Protein AF-A0A661VJP0-F1 (afdb_monomer_lite)

Sequence (105 aa):
VYRAIHLKDEIEARGYPVIEAYPHATKVALFGRSIPPKTTAAGILFLKERLAQLMPNLIPYLPRFNHDLCDALLAAYTAYAYTRDEVESIGDPDEGLIIIPTPLT

Foldseek 3Di:
DVVVVVVCVVCVVVVDDDAAEDLVVQCCQAPNDPAPPLQDPVNLVVLLVSCCVVPVVCNVVSVPDGSVNSSVVSRVVLVVCVVVVQWDWDDDVVVHTHIYGHYDD

Secondary structure (DSSP, 8-state):
-HHHHHHHHHHHTTT----EE-HHHHHHHHH-S----TTSHHHHHHHHHHHHHH-GGGGGGGGG--HHHHHHHHHHHHHHHHTTT-EEEEEETTTEEEEEEPP--

Radius of gyration: 14.54 Å; chains: 1; bounding box: 34×32×32 Å

pLDDT: mean 92.21, std 6.96, range [52.78, 97.12]

Structure (mmCIF, N/CA/C/O backbone):
data_AF-A0A661VJP0-F1
#
_entry.id   AF-A0A661VJP0-F1
#
loop_
_atom_site.group_PDB
_atom_site.id
_atom_site.type_symbol
_atom_site.label_atom_id
_atom_site.label_alt_id
_atom_site.label_comp_id
_atom_site.label_asym_id
_atom_site.label_entity_id
_atom_site.label_seq_id
_atom_site.pdbx_PDB_ins_code
_atom_site.Cartn_x
_atom_site.Cartn_y
_atom_site.Cartn_z
_atom_site.occupancy
_atom_site.B_iso_or_equiv
_atom_site.auth_seq_id
_atom_site.auth_comp_id
_atom_site.auth_asym_id
_atom_site.auth_atom_id
_atom_site.pdbx_PDB_model_num
ATOM 1 N N . VAL A 1 1 ? -15.555 1.947 -7.395 1.00 62.12 1 VAL A N 1
ATOM 2 C CA . VAL A 1 1 ? -16.092 2.675 -6.225 1.00 62.12 1 VAL A CA 1
ATOM 3 C C . VAL A 1 1 ? -17.162 1.850 -5.510 1.00 62.12 1 VAL A C 1
ATOM 5 O O . VAL A 1 1 ? -16.821 1.265 -4.497 1.00 62.12 1 VAL A O 1
ATOM 8 N N . TYR A 1 2 ? -18.362 1.633 -6.068 1.00 73.19 2 TYR A N 1
ATOM 9 C CA . TYR A 1 2 ? -19.440 0.874 -5.390 1.00 73.19 2 TYR A CA 1
ATOM 10 C C . TYR A 1 2 ? -19.065 -0.531 -4.888 1.00 73.19 2 TYR A C 1
ATOM 12 O O . TYR A 1 2 ? -19.397 -0.893 -3.766 1.00 73.19 2 TYR A O 1
ATOM 20 N N . ARG A 1 3 ? -18.304 -1.305 -5.675 1.00 83.06 3 ARG A N 1
ATOM 21 C CA . ARG A 1 3 ? -17.816 -2.630 -5.249 1.00 83.06 3 ARG A CA 1
ATOM 22 C C . ARG A 1 3 ? -16.889 -2.566 -4.029 1.00 83.06 3 ARG A C 1
ATOM 24 O O . ARG A 1 3 ? -16.911 -3.474 -3.211 1.00 83.06 3 ARG A O 1
ATOM 31 N N . ALA A 1 4 ? -16.056 -1.530 -3.937 1.00 81.25 4 ALA A N 1
ATOM 32 C CA . ALA A 1 4 ? -15.117 -1.375 -2.830 1.00 81.25 4 ALA A CA 1
ATOM 33 C C . ALA A 1 4 ? -15.834 -0.923 -1.550 1.00 81.25 4 ALA A C 1
ATOM 35 O O . ALA A 1 4 ? -15.502 -1.419 -0.484 1.00 81.25 4 ALA A O 1
ATOM 36 N N . ILE A 1 5 ? -16.853 -0.064 -1.676 1.00 85.12 5 ILE A N 1
ATOM 37 C CA . ILE A 1 5 ? -17.708 0.358 -0.555 1.00 85.12 5 ILE A CA 1
ATOM 38 C C . ILE A 1 5 ? -18.441 -0.851 0.033 1.00 85.12 5 ILE A C 1
ATOM 40 O O . ILE A 1 5 ? -18.312 -1.123 1.215 1.00 85.12 5 ILE A O 1
ATOM 44 N N . HIS A 1 6 ? -19.099 -1.658 -0.804 1.00 91.56 6 HIS A N 1
ATOM 45 C CA . HIS A 1 6 ? -19.786 -2.858 -0.318 1.00 91.56 6 HIS A CA 1
ATOM 46 C C . HIS A 1 6 ? -18.826 -3.863 0.338 1.00 91.56 6 HIS A C 1
ATOM 48 O O . HIS A 1 6 ? -19.150 -4.479 1.347 1.00 91.56 6 HIS A O 1
ATOM 54 N N . LEU A 1 7 ? -17.626 -4.032 -0.229 1.00 91.31 7 LEU A N 1
ATOM 55 C CA . LEU A 1 7 ? -16.610 -4.905 0.353 1.00 91.31 7 LEU A CA 1
ATOM 56 C C . LEU A 1 7 ? -16.120 -4.383 1.710 1.00 91.31 7 LEU A C 1
ATOM 58 O O . LEU A 1 7 ? -15.892 -5.185 2.611 1.00 91.31 7 LEU A O 1
ATOM 62 N N . LYS A 1 8 ? -15.964 -3.062 1.858 1.00 91.44 8 LYS A N 1
ATOM 63 C CA . LYS A 1 8 ? -15.662 -2.429 3.144 1.00 91.44 8 LYS A CA 1
ATOM 64 C C . LYS A 1 8 ? -16.753 -2.773 4.156 1.00 91.44 8 LYS A C 1
ATOM 66 O O . LYS A 1 8 ? -16.424 -3.357 5.182 1.00 91.44 8 LYS A O 1
ATOM 71 N N . ASP A 1 9 ? -18.016 -2.515 3.823 1.00 93.31 9 ASP A N 1
ATOM 72 C CA . ASP A 1 9 ? -19.147 -2.762 4.723 1.00 93.31 9 ASP A CA 1
ATOM 73 C C . ASP A 1 9 ? -19.208 -4.238 5.163 1.00 93.31 9 ASP A C 1
ATOM 75 O O . ASP A 1 9 ? -19.395 -4.538 6.340 1.00 93.31 9 ASP A O 1
ATOM 79 N N . GLU A 1 10 ? -18.980 -5.184 4.243 1.00 95.50 10 GLU A N 1
ATOM 80 C CA . GLU A 1 10 ? -18.931 -6.619 4.559 1.00 95.50 10 GLU A CA 1
ATOM 81 C C . GLU A 1 10 ? -17.772 -7.006 5.489 1.00 95.50 10 GLU A C 1
ATOM 83 O O . GLU A 1 10 ? -17.924 -7.907 6.320 1.00 95.50 10 GLU A O 1
ATOM 88 N N . ILE A 1 11 ? -16.599 -6.391 5.324 1.00 94.50 11 ILE A N 1
ATOM 89 C CA . ILE A 1 11 ? -15.414 -6.669 6.145 1.00 94.50 11 ILE A CA 1
ATOM 90 C C . ILE A 1 11 ? -15.580 -6.044 7.536 1.00 94.50 11 ILE A C 1
ATOM 92 O O . ILE A 1 11 ? -15.317 -6.715 8.538 1.00 94.50 11 ILE A O 1
ATOM 96 N N . GLU A 1 12 ? -16.087 -4.814 7.608 1.00 95.06 12 GLU A N 1
ATOM 97 C CA . GLU A 1 12 ? -16.389 -4.121 8.864 1.00 95.06 12 GLU A CA 1
ATOM 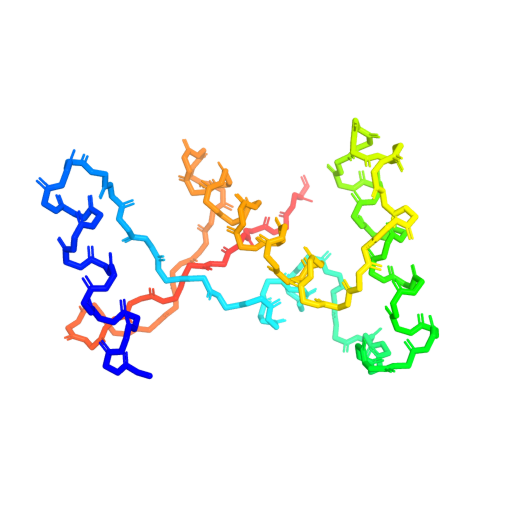98 C C . GLU A 1 12 ? -17.495 -4.838 9.646 1.00 95.06 12 GLU A C 1
ATOM 100 O O . GLU A 1 12 ? -17.360 -5.040 10.852 1.00 95.06 12 GLU A O 1
ATOM 105 N N . ALA A 1 13 ? -18.534 -5.342 8.969 1.00 96.38 13 ALA A N 1
ATOM 106 C CA . ALA A 1 13 ? -19.588 -6.147 9.590 1.00 96.38 13 ALA A CA 1
ATOM 107 C C . ALA A 1 13 ? -19.069 -7.454 10.220 1.00 96.38 13 ALA A C 1
ATOM 109 O O . ALA A 1 13 ? -19.717 -8.018 11.103 1.00 96.38 13 ALA A O 1
ATOM 110 N N . ARG A 1 14 ? -17.893 -7.942 9.800 1.00 96.69 14 ARG A N 1
ATOM 111 C CA . ARG A 1 14 ? -17.203 -9.093 10.412 1.00 96.69 14 ARG A CA 1
ATOM 112 C C . ARG A 1 14 ? -16.288 -8.699 11.579 1.00 96.69 14 ARG A C 1
ATOM 114 O O . ARG A 1 14 ? -15.648 -9.576 12.153 1.00 96.69 14 ARG A O 1
ATOM 121 N N . GLY A 1 15 ? -16.227 -7.416 11.935 1.00 96.25 15 GLY A N 1
ATOM 122 C CA . GLY A 1 15 ? -15.437 -6.894 13.050 1.00 96.25 15 GLY A CA 1
ATOM 123 C C . GLY A 1 15 ? -13.984 -6.570 12.704 1.00 96.25 15 GLY A C 1
ATOM 124 O O . GLY A 1 15 ? -13.178 -6.393 13.616 1.00 96.25 15 GLY A O 1
ATOM 125 N N . TYR A 1 16 ? -13.629 -6.501 11.418 1.00 93.81 16 TYR A N 1
ATOM 126 C CA . TYR A 1 16 ? -12.284 -6.111 11.001 1.00 93.81 16 TYR A CA 1
ATOM 127 C C . TYR A 1 16 ? -12.226 -4.614 10.687 1.00 93.81 16 TYR A C 1
ATOM 129 O O . TYR A 1 16 ? -13.057 -4.134 9.915 1.00 93.81 16 TYR A O 1
ATOM 137 N N . PRO A 1 17 ? -11.236 -3.875 11.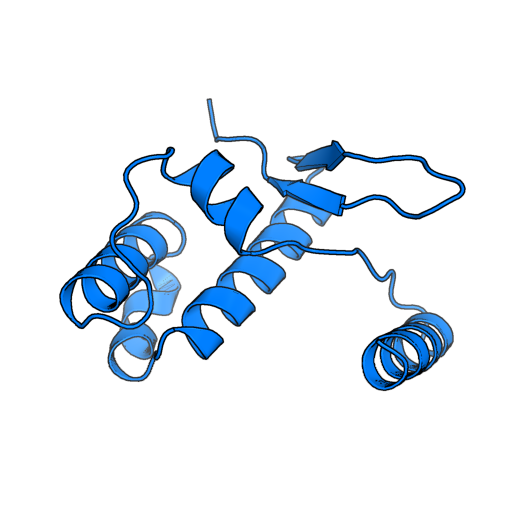220 1.00 92.50 17 PRO A N 1
ATOM 138 C CA . PRO A 1 17 ? -11.022 -2.494 10.815 1.00 92.50 17 PRO A CA 1
ATOM 139 C C . PRO A 1 17 ? -10.595 -2.446 9.345 1.00 92.50 17 PRO A C 1
ATOM 141 O O . PRO A 1 17 ? -9.735 -3.219 8.910 1.00 92.50 17 PRO A O 1
ATOM 144 N N . VAL A 1 18 ? -11.182 -1.523 8.585 1.00 93.56 18 VAL A N 1
ATOM 145 C CA . VAL A 1 18 ? -10.814 -1.268 7.192 1.00 93.56 18 VAL A CA 1
ATOM 146 C C . VAL A 1 18 ? -10.123 0.083 7.104 1.00 93.56 18 VAL A C 1
ATOM 148 O O . VAL A 1 18 ? -10.641 1.093 7.570 1.00 93.56 18 VAL A O 1
ATOM 151 N N . ILE A 1 19 ? -8.953 0.093 6.472 1.00 94.88 19 ILE A N 1
ATOM 152 C CA . ILE A 1 19 ? -8.218 1.312 6.141 1.00 94.88 19 ILE A CA 1
ATOM 153 C C . ILE A 1 19 ? -8.191 1.503 4.628 1.00 94.88 19 ILE A C 1
ATOM 155 O O . ILE A 1 19 ? -8.161 0.529 3.869 1.00 94.88 19 ILE A O 1
ATOM 159 N N . GLU A 1 20 ? -8.149 2.754 4.181 1.00 94.25 20 GLU A N 1
ATOM 160 C CA . GLU A 1 20 ? -7.908 3.056 2.777 1.00 94.25 20 GLU A CA 1
ATOM 161 C C . GLU A 1 20 ? -6.402 3.126 2.513 1.00 94.25 20 GLU A C 1
ATOM 163 O O . GLU A 1 20 ? -5.687 3.950 3.078 1.00 94.25 20 GLU A O 1
ATOM 168 N N . ALA A 1 21 ? -5.908 2.243 1.645 1.00 95.06 21 ALA A N 1
ATOM 169 C CA . ALA A 1 21 ? -4.523 2.249 1.195 1.00 95.06 21 ALA A CA 1
ATOM 170 C C . ALA A 1 21 ? -4.440 2.771 -0.241 1.00 95.06 21 ALA A C 1
ATOM 172 O O . ALA A 1 21 ? -5.226 2.376 -1.105 1.00 95.06 21 ALA A O 1
ATOM 173 N N . TYR A 1 22 ? -3.423 3.585 -0.527 1.00 94.38 22 TYR A N 1
ATOM 174 C CA . TYR A 1 22 ? -3.168 4.098 -1.871 1.00 94.38 22 TYR A CA 1
ATOM 175 C C . TYR A 1 22 ? -1.776 3.669 -2.364 1.00 94.38 22 TYR A C 1
ATOM 177 O O . TYR A 1 22 ? -0.789 4.372 -2.124 1.00 94.38 22 TYR A O 1
ATOM 185 N N . PRO A 1 23 ? -1.663 2.532 -3.089 1.00 93.50 23 PRO A N 1
ATOM 186 C CA . PRO A 1 23 ? -0.373 1.927 -3.426 1.00 93.50 23 PRO A CA 1
ATOM 187 C C . PRO A 1 23 ? 0.600 2.866 -4.136 1.00 93.50 23 PRO A C 1
ATOM 189 O O . PRO A 1 23 ? 1.807 2.740 -3.963 1.00 93.50 23 PRO A O 1
ATOM 192 N N . HIS A 1 24 ? 0.111 3.818 -4.936 1.00 92.25 24 HIS A N 1
ATOM 193 C CA . HIS A 1 24 ? 0.996 4.790 -5.571 1.00 92.25 24 HIS A CA 1
ATOM 194 C C . HIS A 1 24 ? 1.679 5.703 -4.544 1.00 92.25 24 HIS A C 1
ATOM 196 O O . HIS A 1 24 ? 2.902 5.826 -4.580 1.00 92.25 24 HIS A O 1
ATOM 202 N N . ALA A 1 25 ? 0.928 6.283 -3.603 1.00 93.56 25 ALA A N 1
ATOM 203 C CA . ALA A 1 25 ? 1.517 7.121 -2.563 1.00 93.56 25 ALA A CA 1
ATOM 204 C C . ALA A 1 25 ? 2.396 6.313 -1.602 1.00 93.56 25 ALA A C 1
ATOM 206 O O . ALA A 1 25 ? 3.485 6.770 -1.270 1.00 93.56 25 ALA A O 1
ATOM 207 N N . THR A 1 26 ? 2.011 5.077 -1.264 1.00 95.12 26 THR A N 1
ATOM 208 C CA . THR A 1 26 ? 2.865 4.153 -0.498 1.00 95.12 26 THR A CA 1
ATOM 209 C C . THR A 1 26 ? 4.225 3.952 -1.164 1.00 95.12 26 THR A C 1
ATOM 211 O O . THR A 1 26 ? 5.254 4.033 -0.499 1.00 95.12 26 THR A O 1
ATOM 214 N N . LYS A 1 27 ? 4.270 3.741 -2.487 1.00 94.31 27 LYS A N 1
ATOM 215 C CA . LYS A 1 27 ? 5.552 3.610 -3.194 1.00 94.31 27 LYS A CA 1
ATOM 216 C C . LYS A 1 27 ? 6.373 4.889 -3.141 1.00 94.31 27 LYS A C 1
ATOM 218 O O . LYS A 1 27 ? 7.584 4.809 -2.988 1.00 94.31 27 LYS A O 1
ATOM 223 N N . VAL A 1 28 ? 5.732 6.047 -3.302 1.00 93.94 28 VAL A N 1
ATOM 224 C CA . VAL A 1 28 ? 6.427 7.339 -3.263 1.00 93.94 28 VAL A CA 1
ATOM 225 C C . VAL A 1 28 ? 7.015 7.596 -1.878 1.00 93.94 28 VAL A C 1
ATOM 227 O O . VAL A 1 28 ? 8.161 8.032 -1.793 1.00 93.94 28 VAL A O 1
ATOM 230 N N . ALA A 1 29 ? 6.269 7.285 -0.817 1.00 93.31 29 ALA A N 1
ATOM 231 C CA . ALA A 1 29 ? 6.742 7.399 0.557 1.00 93.31 29 ALA A CA 1
ATOM 232 C C . ALA A 1 29 ? 7.935 6.467 0.819 1.00 93.31 29 ALA A C 1
ATOM 234 O O . ALA A 1 29 ? 8.973 6.916 1.292 1.00 93.31 29 ALA A O 1
ATOM 235 N N . LEU A 1 30 ? 7.828 5.189 0.442 1.00 92.88 30 LEU A N 1
ATOM 236 C CA . LEU A 1 30 ? 8.851 4.186 0.759 1.00 92.88 30 LEU A CA 1
ATOM 237 C C . LEU A 1 30 ? 10.078 4.223 -0.164 1.00 92.88 30 LEU A C 1
ATOM 239 O O . LEU A 1 30 ? 11.182 3.905 0.269 1.00 92.88 30 LEU A O 1
ATOM 243 N N . PHE A 1 31 ? 9.903 4.550 -1.448 1.00 92.81 31 PHE A N 1
ATOM 244 C CA . PHE A 1 31 ? 10.936 4.377 -2.483 1.00 92.81 31 PHE A CA 1
ATOM 245 C C . PHE A 1 31 ? 11.324 5.683 -3.193 1.00 92.81 31 PHE A C 1
ATOM 247 O O . PHE A 1 31 ? 12.194 5.668 -4.068 1.00 92.81 31 PHE A O 1
ATOM 254 N N . GLY A 1 32 ? 10.699 6.808 -2.835 1.00 91.50 32 GLY A N 1
ATOM 255 C CA . GLY A 1 32 ? 10.899 8.104 -3.478 1.00 91.50 32 GLY A CA 1
ATOM 256 C C . GLY A 1 32 ? 10.114 8.273 -4.785 1.00 91.50 32 GLY A C 1
ATOM 257 O O . GLY A 1 32 ? 9.348 7.412 -5.210 1.00 91.50 32 GLY A O 1
ATOM 258 N N . ARG A 1 33 ? 10.289 9.424 -5.448 1.00 88.81 33 ARG A N 1
ATOM 259 C CA . ARG A 1 33 ? 9.487 9.818 -6.629 1.00 88.81 33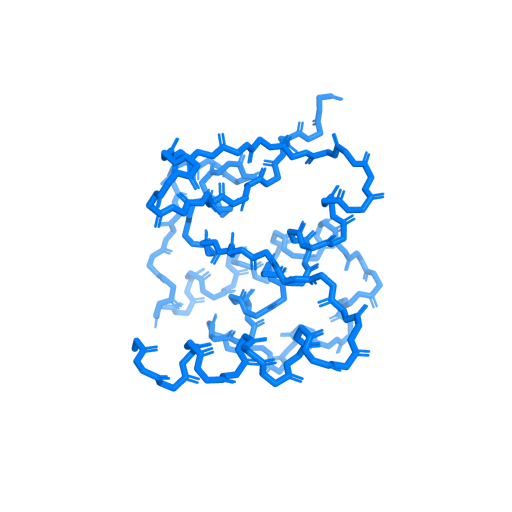 ARG A CA 1
ATOM 260 C C . ARG A 1 33 ? 9.956 9.201 -7.951 1.00 88.81 33 ARG A C 1
ATOM 262 O O . ARG A 1 33 ? 9.177 9.128 -8.898 1.00 88.81 33 ARG A O 1
ATOM 269 N N . SER A 1 34 ? 11.207 8.753 -8.030 1.00 89.88 34 SER A N 1
ATOM 270 C CA . SER A 1 34 ? 11.817 8.239 -9.264 1.00 89.88 34 SER A CA 1
ATOM 271 C C . SER A 1 34 ? 11.491 6.760 -9.485 1.00 89.88 34 SER A C 1
ATOM 273 O O . SER A 1 34 ? 12.364 5.900 -9.399 1.00 89.88 34 SER A O 1
ATOM 275 N N . ILE A 1 35 ? 10.217 6.461 -9.750 1.00 90.44 35 ILE A N 1
ATOM 276 C CA . ILE A 1 35 ? 9.715 5.094 -9.935 1.00 90.44 35 ILE A CA 1
ATOM 277 C C . ILE A 1 35 ? 9.418 4.862 -11.422 1.00 90.44 35 ILE A C 1
ATOM 279 O O . ILE A 1 35 ? 8.589 5.580 -11.987 1.00 90.44 35 ILE A O 1
ATOM 283 N N . PRO A 1 36 ? 10.034 3.856 -12.072 1.00 92.31 36 PRO A N 1
ATOM 284 C CA . PRO A 1 36 ? 9.712 3.530 -13.456 1.00 92.31 36 PRO A CA 1
ATOM 285 C C . PRO A 1 36 ? 8.244 3.087 -13.608 1.00 92.31 36 PRO A C 1
ATOM 287 O O . PRO A 1 36 ? 7.663 2.536 -12.667 1.00 92.31 36 PRO A O 1
ATOM 290 N N . PRO A 1 37 ? 7.620 3.257 -14.788 1.00 90.62 37 PRO A N 1
ATOM 291 C CA . PRO A 1 37 ? 6.218 2.896 -14.976 1.00 90.62 37 PRO A CA 1
ATOM 292 C C . PRO A 1 37 ? 5.951 1.422 -14.646 1.00 90.62 37 PRO A C 1
ATOM 294 O O . PRO A 1 37 ? 6.589 0.525 -15.204 1.00 90.62 37 PRO A O 1
ATOM 297 N N . LYS A 1 38 ? 4.967 1.167 -13.771 1.00 86.00 38 LYS A N 1
ATOM 298 C CA . LYS A 1 38 ? 4.656 -0.177 -13.241 1.00 86.00 38 LYS A CA 1
ATOM 299 C C . LYS A 1 38 ? 4.206 -1.192 -14.301 1.00 86.00 38 LYS A C 1
ATOM 301 O O . LYS A 1 38 ? 4.188 -2.382 -14.027 1.00 86.00 38 LYS A O 1
ATOM 306 N N . THR A 1 39 ? 3.840 -0.732 -15.495 1.00 88.75 39 THR A N 1
ATOM 307 C CA . THR A 1 39 ? 3.438 -1.569 -16.636 1.00 88.75 39 THR A CA 1
ATOM 308 C C . THR A 1 39 ? 4.621 -2.050 -17.479 1.00 88.75 39 THR A C 1
ATOM 310 O O . THR A 1 39 ? 4.448 -2.908 -18.340 1.00 88.75 39 THR A O 1
ATOM 313 N N . THR A 1 40 ? 5.825 -1.523 -17.241 1.00 93.56 40 THR A N 1
ATOM 314 C CA . THR A 1 40 ? 7.046 -1.925 -17.953 1.00 93.56 40 THR A CA 1
ATOM 315 C C . THR A 1 40 ? 7.778 -3.034 -17.203 1.00 93.56 40 THR A C 1
ATOM 317 O O . THR A 1 40 ? 7.715 -3.110 -15.976 1.00 93.56 40 THR A O 1
ATOM 320 N N . ALA A 1 41 ? 8.538 -3.864 -17.924 1.00 92.81 41 ALA A N 1
ATOM 321 C CA . ALA A 1 41 ? 9.371 -4.899 -17.308 1.00 92.81 41 ALA A CA 1
ATOM 322 C C . ALA A 1 41 ? 10.368 -4.314 -16.289 1.00 92.81 41 ALA A C 1
ATOM 324 O O . ALA A 1 41 ? 10.522 -4.860 -15.199 1.00 92.81 41 ALA A O 1
ATOM 325 N N . ALA A 1 42 ? 10.974 -3.163 -16.607 1.00 94.44 42 ALA A N 1
ATOM 326 C CA . ALA A 1 42 ? 11.879 -2.449 -15.708 1.00 94.44 42 ALA A CA 1
ATOM 327 C C . ALA A 1 42 ? 11.172 -1.963 -14.431 1.00 94.44 42 ALA A C 1
ATOM 329 O O . ALA A 1 42 ? 11.711 -2.113 -13.339 1.00 94.44 42 ALA A O 1
ATOM 330 N N . GLY A 1 43 ? 9.948 -1.434 -14.541 1.00 94.56 43 GLY A N 1
ATOM 331 C CA . GLY A 1 43 ? 9.159 -1.024 -13.378 1.00 94.56 43 GLY A CA 1
ATOM 332 C C . GLY A 1 43 ? 8.727 -2.197 -12.503 1.00 94.56 43 GLY A C 1
ATOM 333 O O . GLY A 1 43 ? 8.788 -2.101 -11.281 1.00 94.56 43 GLY A O 1
ATOM 334 N N . ILE A 1 44 ? 8.347 -3.328 -13.101 1.00 95.12 44 ILE A N 1
ATOM 335 C CA . ILE A 1 44 ? 8.016 -4.543 -12.342 1.00 95.12 44 ILE A CA 1
ATOM 336 C C . ILE A 1 44 ? 9.256 -5.078 -11.619 1.00 95.12 44 ILE A C 1
ATOM 338 O O . ILE A 1 44 ? 9.158 -5.421 -10.442 1.00 95.12 44 ILE A O 1
ATOM 342 N N . LEU A 1 45 ? 10.410 -5.128 -12.292 1.00 95.69 45 LEU A N 1
ATOM 343 C CA . LEU A 1 45 ? 11.669 -5.555 -11.681 1.00 95.69 45 LEU A CA 1
ATOM 344 C C . LEU A 1 45 ? 12.053 -4.640 -10.512 1.0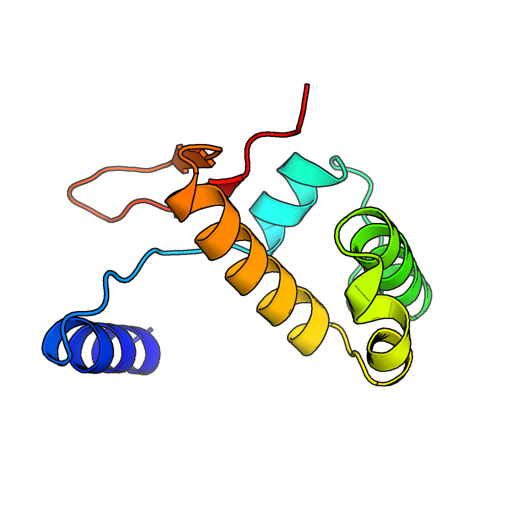0 95.69 45 LEU A C 1
ATOM 346 O O . LEU A 1 45 ? 12.267 -5.139 -9.410 1.00 95.69 45 LEU A O 1
ATOM 350 N N . PHE A 1 46 ? 12.012 -3.320 -10.717 1.00 95.56 46 PHE A N 1
ATOM 351 C CA . PHE A 1 46 ? 12.240 -2.327 -9.666 1.00 95.56 46 PHE A CA 1
ATOM 352 C C . PHE A 1 46 ? 11.339 -2.571 -8.447 1.00 95.56 46 PHE A C 1
ATOM 354 O O . PHE A 1 46 ? 11.815 -2.600 -7.314 1.00 95.56 46 PHE A O 1
ATOM 361 N N . LEU A 1 47 ? 10.035 -2.794 -8.657 1.00 95.31 47 LEU A N 1
ATOM 362 C CA . LEU A 1 47 ? 9.107 -3.064 -7.554 1.00 95.31 47 LEU A CA 1
ATOM 363 C C . LEU A 1 47 ? 9.450 -4.366 -6.823 1.00 95.31 47 LEU A C 1
ATOM 365 O O . LEU A 1 47 ? 9.430 -4.385 -5.595 1.00 95.31 47 LEU A O 1
ATOM 369 N N . LYS A 1 48 ? 9.791 -5.440 -7.545 1.00 95.81 48 LYS A N 1
ATOM 370 C CA . LYS A 1 48 ? 10.189 -6.716 -6.931 1.00 95.81 48 LYS A CA 1
ATOM 371 C C . LYS A 1 48 ? 11.451 -6.563 -6.084 1.00 95.81 48 LYS A C 1
ATOM 373 O O . LYS A 1 48 ? 11.478 -7.065 -4.968 1.00 95.81 48 LYS A O 1
ATOM 378 N N . GLU A 1 49 ? 12.460 -5.843 -6.565 1.00 95.50 49 GLU A N 1
ATOM 379 C CA . GLU A 1 49 ? 13.697 -5.592 -5.812 1.00 95.50 49 GLU A CA 1
ATOM 380 C C . GLU A 1 49 ? 13.434 -4.811 -4.519 1.00 95.50 49 GLU A C 1
ATOM 382 O O . GLU A 1 49 ? 13.935 -5.179 -3.456 1.00 95.50 49 GLU A O 1
ATOM 387 N N . ARG A 1 50 ? 12.591 -3.773 -4.573 1.00 95.25 50 ARG A N 1
ATOM 388 C CA . ARG A 1 50 ? 12.206 -3.005 -3.379 1.00 95.25 50 ARG A CA 1
ATOM 389 C C . ARG A 1 50 ? 11.379 -3.824 -2.391 1.00 95.25 50 ARG A C 1
ATOM 391 O O . ARG A 1 50 ? 11.629 -3.766 -1.191 1.00 95.25 50 ARG A O 1
ATOM 398 N N . LEU A 1 51 ? 10.443 -4.635 -2.883 1.00 94.81 51 LEU A N 1
ATOM 399 C CA . LEU A 1 51 ? 9.659 -5.545 -2.044 1.00 94.81 51 LEU A CA 1
ATOM 400 C C . LEU A 1 51 ? 10.533 -6.628 -1.399 1.00 94.81 51 LEU A C 1
ATOM 402 O O . LEU A 1 51 ? 10.300 -6.974 -0.246 1.00 94.81 51 LEU A O 1
ATOM 406 N N . ALA A 1 52 ? 11.554 -7.127 -2.101 1.00 95.00 52 ALA A N 1
ATOM 407 C CA . AL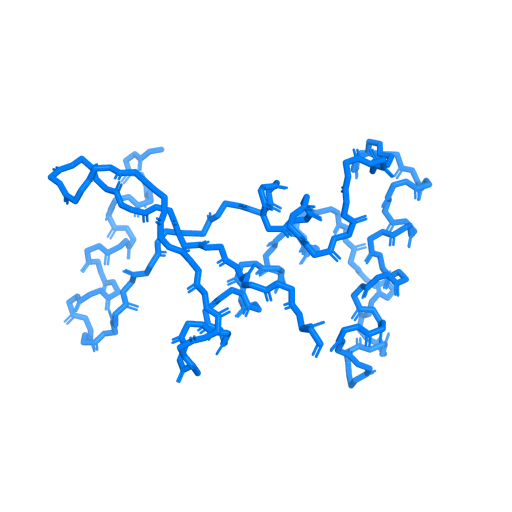A A 1 52 ? 12.525 -8.071 -1.552 1.00 95.00 52 ALA A CA 1
ATOM 408 C C . ALA A 1 52 ? 13.341 -7.466 -0.401 1.00 95.00 52 ALA A C 1
ATOM 410 O O . ALA A 1 52 ? 13.610 -8.158 0.576 1.00 95.00 52 ALA A O 1
ATOM 411 N N . GLN A 1 53 ? 13.713 -6.184 -0.500 1.00 93.38 53 GLN A N 1
ATOM 412 C CA . GLN A 1 53 ? 14.404 -5.459 0.574 1.00 93.38 53 GLN A CA 1
ATOM 413 C C . GLN A 1 53 ? 13.498 -5.267 1.795 1.00 93.38 53 GLN A C 1
ATOM 415 O O . GLN A 1 53 ? 13.939 -5.457 2.924 1.00 93.38 53 GLN A O 1
ATOM 420 N N . LEU A 1 54 ? 12.230 -4.919 1.562 1.00 91.50 54 LEU A N 1
ATOM 421 C CA . LEU A 1 54 ? 11.264 -4.626 2.620 1.00 91.50 54 LEU A CA 1
ATOM 422 C C . LEU A 1 54 ? 10.758 -5.890 3.332 1.00 91.50 54 LEU A C 1
ATOM 424 O O . LEU A 1 54 ? 10.545 -5.890 4.539 1.00 91.50 54 LEU A O 1
ATOM 428 N N . MET A 1 55 ? 10.553 -6.973 2.580 1.00 91.81 55 MET A N 1
ATOM 429 C CA . MET A 1 55 ? 9.991 -8.236 3.065 1.00 91.81 55 MET A CA 1
ATOM 430 C C . MET A 1 55 ? 10.787 -9.431 2.509 1.00 91.81 55 MET A C 1
ATOM 432 O O . MET A 1 55 ? 10.287 -10.159 1.642 1.00 91.81 55 MET A O 1
ATOM 436 N N . PRO A 1 56 ? 12.007 -9.695 3.020 1.00 93.38 56 PRO A N 1
ATOM 437 C CA . PRO A 1 56 ? 12.886 -10.743 2.488 1.00 93.38 56 PRO A CA 1
ATOM 438 C C . PRO A 1 56 ? 12.249 -12.139 2.469 1.00 93.38 56 PRO A C 1
ATOM 440 O O . PRO A 1 56 ? 12.462 -12.924 1.547 1.00 93.38 56 PRO A O 1
ATOM 443 N N . ASN A 1 57 ? 11.378 -12.429 3.437 1.00 93.75 57 ASN A N 1
ATOM 444 C CA . ASN A 1 57 ? 10.673 -13.710 3.533 1.00 93.75 57 ASN A CA 1
ATOM 445 C C . ASN A 1 57 ? 9.717 -13.980 2.353 1.00 93.75 57 ASN A C 1
ATOM 447 O O . ASN A 1 57 ? 9.292 -15.118 2.156 1.00 93.75 57 ASN A O 1
ATOM 451 N N . LEU A 1 58 ? 9.378 -12.961 1.553 1.00 91.25 58 LEU A N 1
ATOM 452 C CA . LEU A 1 58 ? 8.509 -13.099 0.384 1.00 91.25 58 LEU A CA 1
ATOM 453 C C . LEU A 1 58 ? 9.263 -13.315 -0.931 1.00 91.25 58 LEU A C 1
ATOM 455 O O . LEU A 1 58 ? 8.619 -13.600 -1.942 1.00 91.25 58 LEU A O 1
ATOM 459 N N . ILE A 1 59 ? 10.601 -13.251 -0.926 1.00 94.56 59 ILE A N 1
ATOM 460 C CA . ILE A 1 59 ? 11.452 -13.436 -2.114 1.00 94.56 59 ILE A CA 1
ATOM 461 C C . ILE A 1 59 ? 11.077 -14.681 -2.939 1.00 94.56 59 ILE A C 1
ATOM 463 O O . ILE A 1 59 ? 10.923 -14.531 -4.154 1.00 94.56 59 ILE A O 1
ATOM 467 N N . PRO A 1 60 ? 10.834 -15.873 -2.346 1.00 97.06 60 PRO A N 1
ATOM 468 C CA . PRO A 1 60 ? 10.461 -17.065 -3.117 1.00 97.06 60 PRO A CA 1
ATOM 469 C C . PRO A 1 60 ? 9.181 -16.898 -3.949 1.00 97.06 60 PRO A C 1
ATOM 471 O O . PRO A 1 60 ? 8.976 -17.598 -4.938 1.00 97.06 60 PRO A O 1
ATOM 474 N N . TYR A 1 61 ? 8.313 -15.958 -3.569 1.00 95.31 61 TYR A N 1
ATOM 475 C CA . TYR A 1 61 ? 7.036 -15.701 -4.220 1.00 95.31 61 TYR A CA 1
ATOM 476 C C . TYR A 1 61 ? 7.081 -14.550 -5.227 1.00 95.31 61 TYR A C 1
ATOM 478 O O . TYR A 1 61 ? 6.166 -14.447 -6.037 1.00 95.31 61 TYR A O 1
ATOM 486 N N . LEU A 1 62 ? 8.107 -13.697 -5.226 1.00 94.75 62 LEU A N 1
ATOM 487 C CA . LEU A 1 62 ? 8.188 -12.544 -6.131 1.00 94.75 62 LEU A CA 1
ATOM 488 C C . LEU A 1 62 ? 8.271 -12.894 -7.630 1.00 94.75 62 LEU A C 1
ATOM 490 O O . LEU A 1 62 ? 7.759 -12.109 -8.436 1.00 94.75 62 LEU A O 1
ATOM 494 N N . PRO A 1 63 ? 8.833 -14.040 -8.075 1.00 95.31 63 PRO A N 1
ATOM 495 C CA . PRO A 1 63 ? 8.855 -14.380 -9.498 1.00 95.31 63 PRO A CA 1
ATOM 496 C C . PRO A 1 63 ? 7.468 -14.357 -10.161 1.00 95.31 63 PRO A C 1
ATOM 498 O O . PRO A 1 63 ? 7.343 -13.827 -11.263 1.00 95.31 63 PRO A O 1
ATOM 501 N N . ARG A 1 64 ? 6.414 -14.793 -9.453 1.00 94.62 64 ARG A N 1
ATOM 502 C CA . ARG A 1 64 ? 5.016 -14.814 -9.942 1.00 94.62 64 ARG A CA 1
ATOM 503 C C . ARG A 1 64 ? 4.290 -13.461 -9.884 1.00 94.62 64 ARG A C 1
ATOM 505 O O . ARG A 1 64 ? 3.151 -13.372 -10.326 1.00 94.62 64 ARG A O 1
ATOM 512 N N . PHE A 1 65 ? 4.904 -12.412 -9.334 1.00 94.75 65 PHE A N 1
ATOM 513 C CA . PHE A 1 65 ? 4.226 -11.126 -9.157 1.00 94.75 65 PHE A CA 1
ATOM 514 C C . PHE A 1 65 ? 4.168 -10.343 -10.475 1.00 94.75 65 PHE A C 1
ATOM 516 O O . PHE A 1 65 ? 5.181 -10.179 -11.161 1.00 94.75 65 PHE A O 1
ATOM 523 N N . ASN A 1 66 ? 2.985 -9.828 -10.799 1.00 95.06 66 ASN A N 1
ATOM 524 C CA . ASN A 1 66 ? 2.784 -8.734 -11.745 1.00 95.06 66 ASN A CA 1
ATOM 525 C C . ASN A 1 66 ? 2.597 -7.417 -10.963 1.00 95.06 66 ASN A C 1
ATOM 527 O O . ASN A 1 66 ? 2.726 -7.387 -9.739 1.00 95.06 66 ASN A O 1
ATOM 531 N N . HIS A 1 67 ? 2.291 -6.320 -11.656 1.00 92.94 67 HIS A N 1
ATOM 532 C CA . HIS A 1 67 ? 2.122 -5.026 -10.995 1.00 92.94 67 HIS A CA 1
ATOM 533 C C . HIS A 1 67 ? 0.929 -4.983 -10.026 1.00 92.94 67 HIS A C 1
ATOM 535 O O . HIS A 1 67 ? 1.040 -4.330 -8.992 1.00 92.94 67 HIS A O 1
ATOM 541 N N . ASP A 1 68 ? -0.161 -5.700 -10.315 1.00 95.06 68 ASP A N 1
ATOM 542 C CA . ASP A 1 68 ? -1.329 -5.779 -9.428 1.00 95.06 68 ASP A CA 1
ATOM 543 C C . ASP A 1 68 ? -0.995 -6.499 -8.119 1.00 95.06 68 ASP A C 1
ATOM 545 O O . ASP A 1 68 ? -1.347 -6.026 -7.043 1.00 95.06 68 ASP A O 1
ATOM 549 N N . LEU A 1 69 ? -0.256 -7.612 -8.188 1.00 95.94 69 LEU A N 1
ATOM 550 C CA . LEU A 1 69 ? 0.203 -8.335 -6.999 1.00 95.94 69 LEU A CA 1
ATOM 551 C C . LEU A 1 69 ? 1.215 -7.519 -6.186 1.00 95.94 69 LEU A C 1
ATOM 553 O O . LEU A 1 69 ? 1.191 -7.574 -4.958 1.00 95.94 69 LEU A O 1
ATOM 557 N N . CYS A 1 70 ? 2.067 -6.726 -6.842 1.00 95.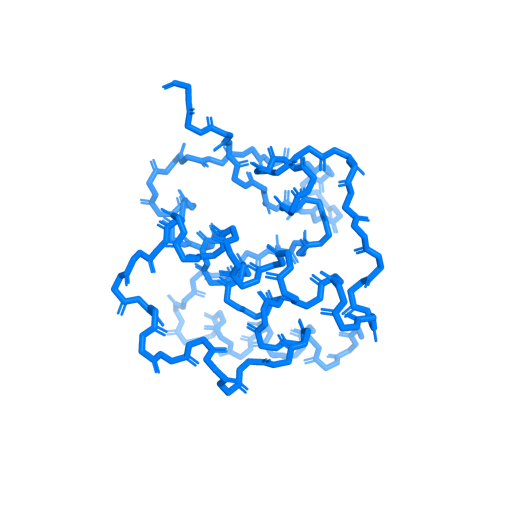38 70 CYS A N 1
ATOM 558 C CA . CYS A 1 70 ? 2.922 -5.764 -6.145 1.00 95.38 70 CYS A CA 1
ATOM 559 C C . CYS A 1 70 ? 2.093 -4.692 -5.415 1.00 95.38 70 CYS A C 1
ATOM 561 O O . CYS A 1 70 ? 2.394 -4.380 -4.266 1.00 95.38 70 CYS A O 1
ATOM 563 N N . ASP A 1 71 ? 1.050 -4.147 -6.051 1.00 95.25 71 ASP A N 1
ATOM 564 C CA . ASP A 1 71 ? 0.161 -3.150 -5.435 1.00 95.25 71 ASP A CA 1
ATOM 565 C C . ASP A 1 71 ? -0.628 -3.742 -4.259 1.00 95.25 71 ASP A C 1
ATOM 567 O O . ASP A 1 71 ? -0.716 -3.116 -3.203 1.00 95.25 71 ASP A O 1
ATOM 571 N N . ALA A 1 72 ? -1.134 -4.968 -4.405 1.00 95.06 72 ALA A N 1
ATOM 572 C CA . ALA A 1 72 ? -1.827 -5.685 -3.339 1.00 95.06 72 ALA A CA 1
ATOM 573 C C . ALA A 1 72 ? -0.907 -5.963 -2.140 1.00 95.06 72 ALA A C 1
ATOM 575 O O . ALA A 1 72 ? -1.314 -5.775 -0.994 1.00 95.06 72 ALA A O 1
ATOM 576 N N . LEU A 1 73 ? 0.346 -6.363 -2.387 1.00 95.44 73 LEU A N 1
ATOM 577 C CA . LEU A 1 73 ? 1.308 -6.586 -1.310 1.00 95.44 73 LEU A CA 1
ATOM 578 C C . LEU A 1 73 ? 1.679 -5.281 -0.592 1.00 95.44 73 LEU A C 1
ATOM 580 O O . LEU A 1 73 ? 1.829 -5.284 0.624 1.00 95.44 73 LEU A O 1
ATOM 584 N N . LEU A 1 74 ? 1.776 -4.162 -1.312 1.00 95.56 74 LEU A N 1
ATOM 585 C CA . LEU A 1 74 ? 1.987 -2.853 -0.690 1.00 95.56 74 LEU A CA 1
ATOM 586 C C . LEU A 1 74 ? 0.788 -2.413 0.151 1.00 95.56 74 LEU A C 1
ATOM 588 O O . LEU A 1 74 ? 0.993 -1.893 1.239 1.00 95.56 74 LEU A O 1
ATOM 592 N N . ALA A 1 75 ? -0.446 -2.662 -0.297 1.00 95.94 75 ALA A N 1
ATOM 593 C CA . ALA A 1 75 ? -1.633 -2.399 0.517 1.00 95.94 75 ALA A CA 1
ATOM 594 C C . ALA A 1 75 ? -1.635 -3.242 1.807 1.00 95.94 75 ALA A C 1
ATOM 596 O O . ALA A 1 75 ? -1.917 -2.722 2.886 1.00 95.94 75 ALA A O 1
ATOM 597 N N . ALA A 1 76 ? -1.247 -4.519 1.718 1.00 94.94 76 ALA A N 1
ATOM 598 C CA . ALA A 1 76 ? -1.089 -5.380 2.889 1.00 94.94 76 ALA A CA 1
ATOM 599 C C . ALA A 1 76 ? 0.031 -4.889 3.825 1.00 94.94 76 ALA A C 1
ATOM 601 O O . ALA A 1 76 ? -0.142 -4.890 5.042 1.00 94.94 76 ALA A O 1
ATOM 602 N N . TYR A 1 77 ? 1.153 -4.421 3.271 1.00 95.31 77 TYR A N 1
ATOM 603 C CA . TYR A 1 77 ? 2.225 -3.802 4.048 1.00 95.31 77 TYR A CA 1
ATOM 604 C C . TYR A 1 77 ? 1.753 -2.524 4.757 1.00 95.31 77 TYR A C 1
ATOM 606 O O . TYR A 1 77 ? 2.075 -2.328 5.924 1.00 95.31 77 TYR A O 1
ATOM 614 N N . THR A 1 78 ? 0.939 -1.689 4.103 1.00 96.62 78 THR A N 1
ATOM 615 C CA . THR A 1 78 ? 0.329 -0.510 4.738 1.00 96.62 78 THR A CA 1
ATOM 616 C C . THR A 1 78 ? -0.534 -0.895 5.935 1.00 96.62 78 THR A C 1
ATOM 618 O O . THR A 1 78 ? -0.415 -0.273 6.985 1.00 96.62 78 THR A O 1
ATOM 621 N N . ALA A 1 79 ? -1.349 -1.947 5.821 1.00 95.81 79 ALA A N 1
ATOM 622 C CA . ALA A 1 79 ? -2.120 -2.453 6.957 1.00 95.81 79 ALA A CA 1
ATOM 623 C C . ALA A 1 79 ? -1.216 -2.976 8.083 1.00 95.81 79 ALA A C 1
ATOM 625 O O . ALA A 1 79 ? -1.467 -2.689 9.249 1.00 95.81 79 ALA A O 1
ATOM 626 N N . TYR A 1 80 ? -0.134 -3.684 7.749 1.00 94.69 80 TYR A N 1
ATOM 627 C CA . TYR A 1 80 ? 0.855 -4.124 8.736 1.00 94.69 80 TYR A CA 1
ATOM 628 C C . TYR A 1 80 ? 1.490 -2.940 9.484 1.00 94.69 80 TYR A C 1
ATOM 630 O O . TYR A 1 80 ? 1.507 -2.943 10.713 1.00 94.69 80 TYR A O 1
ATOM 638 N N . ALA A 1 81 ? 1.940 -1.907 8.768 1.00 95.19 81 ALA A N 1
ATOM 639 C CA . ALA A 1 81 ? 2.487 -0.690 9.369 1.00 95.19 81 ALA A CA 1
ATOM 640 C C . ALA A 1 81 ? 1.445 0.053 10.228 1.00 95.19 81 ALA A C 1
ATOM 642 O O . ALA A 1 81 ? 1.771 0.526 11.313 1.00 95.19 81 ALA A O 1
ATOM 643 N N . TYR A 1 82 ? 0.179 0.087 9.794 1.00 96.00 82 TYR A N 1
ATOM 644 C CA . TYR A 1 82 ? -0.923 0.688 10.554 1.00 96.00 82 TYR A CA 1
ATOM 645 C C . TYR A 1 82 ? -1.101 0.018 11.921 1.00 96.00 82 TYR A C 1
ATOM 647 O O . TYR A 1 82 ? -1.239 0.707 12.923 1.00 96.00 82 TYR A O 1
ATOM 655 N N . THR A 1 83 ? -0.997 -1.316 12.000 1.00 94.75 83 THR A N 1
ATOM 656 C CA . THR A 1 83 ? -1.065 -2.031 13.294 1.00 94.75 83 THR A CA 1
ATOM 657 C C . THR A 1 83 ? 0.090 -1.723 14.254 1.00 94.75 83 THR A C 1
ATOM 659 O O . THR A 1 83 ? 0.069 -2.172 15.398 1.00 94.75 83 THR A O 1
ATOM 662 N N . ARG A 1 84 ? 1.112 -1.002 13.784 1.00 94.38 84 ARG A N 1
ATOM 663 C CA . ARG A 1 84 ? 2.322 -0.640 14.527 1.00 94.38 84 ARG A CA 1
ATOM 664 C C . ARG A 1 84 ? 2.433 0.866 14.776 1.00 94.38 84 ARG A C 1
ATOM 666 O O . ARG A 1 84 ? 3.478 1.301 15.244 1.00 94.38 84 ARG A O 1
ATOM 673 N N . ASP A 1 85 ? 1.404 1.639 14.422 1.00 95.00 85 ASP A N 1
ATOM 674 C CA . ASP A 1 85 ? 1.422 3.108 14.444 1.00 95.00 85 ASP A CA 1
ATOM 675 C C . ASP A 1 85 ? 2.565 3.721 13.593 1.00 95.00 85 ASP A C 1
ATOM 677 O O . ASP A 1 85 ? 3.023 4.835 13.832 1.00 95.00 85 ASP A O 1
ATOM 681 N N . GLU A 1 86 ? 3.020 3.003 12.557 1.00 95.38 86 GLU A N 1
ATOM 682 C CA . GLU A 1 86 ? 4.108 3.400 11.640 1.00 95.38 86 GLU A CA 1
ATOM 683 C C . GLU A 1 86 ? 3.545 3.998 10.337 1.00 95.38 86 GLU A C 1
ATOM 685 O O . GLU A 1 86 ? 3.908 3.617 9.219 1.00 95.38 86 GLU A O 1
ATOM 690 N N . VAL A 1 87 ? 2.575 4.901 10.473 1.00 96.50 87 VAL A N 1
ATOM 691 C CA . VAL A 1 87 ? 1.808 5.458 9.353 1.00 96.50 87 VAL A CA 1
ATOM 692 C C . VAL A 1 87 ? 1.474 6.930 9.560 1.00 96.50 87 VAL A C 1
ATOM 694 O O . VAL A 1 87 ? 1.403 7.429 10.679 1.00 96.50 87 VAL A O 1
ATOM 697 N N . GLU A 1 88 ? 1.202 7.606 8.454 1.00 95.44 88 GLU A N 1
ATOM 698 C CA . GLU A 1 88 ? 0.584 8.922 8.397 1.00 95.44 88 GLU A CA 1
ATOM 699 C C . GLU A 1 88 ? -0.798 8.801 7.737 1.00 95.44 88 GLU A C 1
ATOM 701 O O . GLU A 1 88 ? -1.014 7.964 6.853 1.00 95.44 88 GLU A O 1
ATOM 706 N N . SER A 1 89 ? -1.742 9.633 8.180 1.00 95.62 89 SER A N 1
ATOM 707 C CA . SER A 1 89 ? -3.078 9.746 7.585 1.00 95.62 89 SER A CA 1
ATOM 708 C C . SER A 1 89 ? -3.165 11.033 6.775 1.00 95.62 89 SER A C 1
ATOM 710 O O . SER A 1 89 ? -2.873 12.106 7.297 1.00 95.62 89 SER A O 1
ATOM 712 N N . ILE A 1 90 ? -3.586 10.938 5.515 1.00 94.81 90 ILE A N 1
ATOM 713 C CA . ILE A 1 90 ? -3.756 12.087 4.621 1.00 94.81 90 ILE A CA 1
ATOM 714 C C . ILE A 1 90 ? -5.216 12.179 4.186 1.00 94.81 90 ILE A C 1
ATOM 716 O O . ILE A 1 90 ? -5.763 11.209 3.663 1.00 94.81 90 ILE A O 1
ATOM 720 N N . GLY A 1 91 ? -5.819 13.357 4.342 1.00 93.31 91 GLY A N 1
ATOM 721 C CA . GLY A 1 91 ? -7.180 13.639 3.889 1.00 93.31 91 GLY A CA 1
ATOM 722 C C . GLY A 1 91 ? -8.015 14.348 4.947 1.00 93.31 91 GLY A C 1
ATOM 723 O O . GLY A 1 91 ? -7.484 14.838 5.945 1.00 93.31 91 GLY A O 1
ATOM 724 N N . ASP A 1 92 ? -9.319 14.384 4.700 1.00 92.44 92 ASP A N 1
ATOM 725 C CA . ASP A 1 92 ? -10.321 14.892 5.629 1.00 92.44 92 ASP A CA 1
ATOM 726 C C . ASP A 1 92 ? -11.027 13.699 6.303 1.00 92.44 92 ASP A C 1
ATOM 728 O O . ASP A 1 92 ? -11.514 12.818 5.594 1.00 92.44 92 ASP A O 1
ATOM 732 N N . PRO A 1 93 ? -11.094 13.618 7.644 1.00 90.44 93 PRO A N 1
ATOM 733 C CA . PRO A 1 93 ? -11.782 12.530 8.338 1.00 90.44 93 PRO A CA 1
ATOM 734 C C . PRO A 1 93 ? -13.255 12.336 7.947 1.00 90.44 93 PRO A C 1
ATOM 736 O O . PRO A 1 93 ? -13.737 11.204 8.008 1.00 90.44 93 PRO A O 1
ATOM 739 N N . ASP A 1 94 ? -13.951 13.401 7.537 1.00 90.44 94 ASP A N 1
ATOM 740 C CA . ASP A 1 94 ? -15.360 13.353 7.139 1.00 90.44 94 ASP A CA 1
ATOM 741 C C . ASP A 1 94 ? -15.541 12.827 5.702 1.00 90.44 94 ASP A C 1
ATOM 743 O O . ASP A 1 94 ? -16.595 12.282 5.365 1.00 90.44 94 ASP A O 1
ATOM 747 N N . GLU A 1 95 ? -14.508 12.936 4.858 1.00 85.75 95 GLU A N 1
ATOM 748 C CA . GLU A 1 95 ? -14.517 12.441 3.471 1.00 85.75 95 GLU A CA 1
ATOM 749 C C . GLU A 1 95 ? -13.784 11.098 3.300 1.00 85.75 95 GLU A C 1
ATOM 751 O O . GLU A 1 95 ? -14.080 10.340 2.373 1.00 85.75 95 GLU A O 1
ATOM 756 N N . GLY A 1 96 ? -12.852 10.784 4.203 1.00 86.88 96 GLY A N 1
ATOM 757 C CA . GLY A 1 96 ? -12.016 9.588 4.187 1.00 86.88 96 GLY A CA 1
ATOM 758 C C . GLY A 1 96 ? -10.527 9.902 4.355 1.00 86.88 96 GLY A C 1
ATOM 759 O O . GLY A 1 96 ? -10.009 10.907 3.868 1.00 86.88 96 GLY A O 1
ATOM 760 N N . LEU A 1 97 ? -9.812 8.997 5.029 1.00 94.62 97 LEU A N 1
ATOM 761 C CA . LEU A 1 97 ? -8.372 9.109 5.260 1.00 94.62 97 LEU A CA 1
ATOM 762 C C . LEU A 1 97 ? -7.616 8.035 4.488 1.00 94.62 97 LEU A C 1
ATOM 764 O O . LEU A 1 97 ? -7.865 6.842 4.660 1.00 94.62 97 LEU A O 1
ATOM 768 N N . ILE A 1 98 ? -6.627 8.466 3.712 1.00 95.56 98 ILE A N 1
ATOM 769 C CA . ILE A 1 98 ? -5.659 7.580 3.075 1.00 95.56 98 ILE A CA 1
ATOM 770 C C . ILE A 1 98 ? -4.522 7.330 4.060 1.00 95.56 98 ILE A C 1
ATOM 772 O O . ILE A 1 98 ? -3.851 8.263 4.505 1.00 95.56 98 ILE A O 1
ATOM 776 N N . ILE A 1 99 ? -4.269 6.060 4.354 1.00 97.12 99 ILE A N 1
ATOM 777 C CA . ILE A 1 99 ? -3.177 5.624 5.218 1.00 97.12 99 ILE A CA 1
ATOM 778 C C . ILE A 1 99 ? -1.935 5.343 4.373 1.00 97.12 99 ILE A C 1
ATOM 780 O O . ILE A 1 99 ? -1.984 4.619 3.370 1.00 97.12 99 ILE A O 1
ATOM 784 N N . ILE A 1 100 ? -0.798 5.904 4.786 1.00 96.69 100 ILE A N 1
ATOM 785 C CA . ILE A 1 100 ? 0.489 5.760 4.102 1.00 96.69 100 ILE A CA 1
ATOM 786 C C . ILE A 1 100 ? 1.565 5.399 5.134 1.00 96.69 100 ILE A C 1
ATOM 788 O O . ILE A 1 100 ? 1.646 6.060 6.163 1.00 96.69 100 ILE A O 1
ATOM 792 N N . PRO A 1 101 ? 2.418 4.389 4.886 1.00 96.19 101 PRO A N 1
ATOM 793 C CA . PRO A 1 101 ? 3.534 4.078 5.776 1.00 96.19 101 PRO A CA 1
ATOM 794 C C . PRO A 1 101 ? 4.509 5.242 5.915 1.00 96.19 101 PRO A C 1
ATOM 796 O O . PRO A 1 101 ? 4.885 5.861 4.914 1.00 96.19 101 PRO A O 1
ATOM 799 N N . THR A 1 102 ? 4.982 5.479 7.134 1.00 91.25 102 THR A N 1
ATOM 800 C CA . THR A 1 102 ? 6.128 6.356 7.353 1.00 91.25 102 THR A CA 1
ATOM 801 C C . THR A 1 102 ? 7.408 5.610 6.953 1.00 91.25 102 THR A C 1
ATOM 803 O O . THR A 1 102 ? 7.534 4.405 7.196 1.00 91.25 102 THR A O 1
ATOM 806 N N . PRO A 1 103 ? 8.366 6.265 6.275 1.00 75.00 103 PRO A N 1
ATOM 807 C CA . PRO A 1 103 ? 9.658 5.649 6.001 1.00 75.00 103 PRO A CA 1
ATOM 808 C C . PRO A 1 103 ? 10.343 5.295 7.324 1.00 75.00 103 PRO A C 1
ATOM 810 O O . PRO A 1 103 ? 10.353 6.115 8.240 1.00 75.00 103 PRO A O 1
ATOM 813 N N . LEU A 1 104 ? 10.932 4.101 7.416 1.00 61.72 104 LEU A N 1
ATOM 814 C CA . LEU A 1 104 ? 11.787 3.739 8.547 1.00 61.72 104 LEU A CA 1
ATOM 815 C C . LEU A 1 104 ? 12.982 4.708 8.566 1.00 61.72 104 LEU A C 1
ATOM 817 O O . LEU A 1 104 ? 13.824 4.653 7.668 1.00 61.72 104 LEU A O 1
ATOM 821 N N . THR A 1 105 ? 13.001 5.631 9.530 1.00 52.78 105 THR A N 1
ATOM 822 C CA . THR A 1 105 ? 14.146 6.509 9.835 1.00 52.78 105 THR A CA 1
ATOM 823 C C . THR A 1 105 ? 15.286 5.743 10.475 1.00 52.78 105 THR A C 1
ATOM 825 O O . THR A 1 105 ? 14.988 4.893 11.346 1.00 52.78 105 THR A O 1
#